Protein AF-A0A7C1NSI2-F1 (afdb_monomer)

Foldseek 3Di:
DPDDLPVPFDWDWDAWQDPPDPQWTWTKTAGPAAGVPGNQFGIKIWITDPVDIDIDGDHLQCVLVVVVVSCVVVVHDDDPVVNVVSCVVSVHDD

Nearest PDB structures (foldseek):
  2xko-assembly1_D  TM=4.806E-01  e=1.169E+00  Synechococcus elongatus PCC 7942 = FACHB-805
  2xg8-assembly1_E-2  TM=3.565E-01  e=1.319E+00  Synechococcus elongatus PCC 7942 = FACHB-805
  5oy4-assembly2_B  TM=2.211E-01  e=2.013E+00  Homo sapiens

Mean predicted aligned error: 9.15 Å

Secondary structure (DSSP, 8-state):
----TTTT--EEEEEE-S-S-TT-EEEEEEESS-BTTBTTEEEEEEEE-SS-EEEEEEEHHHHHHHHHHHHHHTT----HHHHHHHHHHTT---

Sequence (94 aa):
MNKDPMDGHKCKEIARVHNMGPDREMWLGELLEPIKGEPQETHCLHIKTPYKEVVWGILADDLACYVVFDYILRGHPINERWLQNVAEKYQINL

Structure (mmCIF, N/CA/C/O backbone):
data_AF-A0A7C1NSI2-F1
#
_entry.id   AF-A0A7C1NSI2-F1
#
loop_
_atom_site.group_PDB
_atom_site.id
_atom_site.type_symbol
_atom_site.label_atom_id
_atom_site.label_alt_id
_atom_site.label_comp_id
_atom_site.label_asym_id
_atom_site.label_entity_id
_atom_site.label_seq_id
_atom_site.pdbx_PDB_ins_code
_atom_site.Cartn_x
_atom_site.Cartn_y
_atom_site.Cartn_z
_atom_site.occupancy
_atom_site.B_iso_or_equiv
_atom_site.auth_seq_id
_atom_site.auth_comp_id
_atom_site.auth_asym_id
_atom_site.auth_atom_id
_atom_site.pdbx_PDB_model_num
ATOM 1 N N . MET A 1 1 ? -18.524 -16.714 11.299 1.00 36.31 1 MET A N 1
ATOM 2 C CA . MET A 1 1 ? -17.539 -16.268 10.293 1.00 36.31 1 MET A CA 1
ATOM 3 C C . MET A 1 1 ? -16.854 -15.049 10.870 1.00 36.31 1 MET A C 1
ATOM 5 O O . MET A 1 1 ? -17.548 -14.073 11.129 1.00 36.31 1 MET A O 1
ATOM 9 N N . ASN A 1 2 ? -15.553 -15.123 11.152 1.00 44.81 2 ASN A N 1
ATOM 10 C CA . ASN A 1 2 ? -14.794 -13.911 11.447 1.00 44.81 2 ASN A CA 1
ATOM 11 C C . ASN A 1 2 ? -14.734 -13.123 10.139 1.00 44.81 2 ASN A C 1
ATOM 13 O O . ASN A 1 2 ? -14.251 -13.649 9.139 1.00 44.81 2 ASN A O 1
ATOM 17 N N . LYS A 1 3 ? -15.344 -11.936 10.121 1.00 55.19 3 LYS A N 1
ATOM 18 C CA . LYS A 1 3 ? -15.159 -10.995 9.017 1.00 55.19 3 LYS A CA 1
ATOM 19 C C . LYS A 1 3 ? -13.686 -10.601 9.006 1.00 55.19 3 LYS A C 1
ATOM 21 O O . LYS A 1 3 ? -13.111 -10.440 10.083 1.00 55.19 3 LYS A O 1
ATOM 26 N N . ASP A 1 4 ? -13.104 -10.513 7.817 1.00 64.38 4 ASP A N 1
ATOM 27 C CA . ASP A 1 4 ? -11.756 -9.983 7.650 1.00 64.38 4 ASP A CA 1
ATOM 28 C C . ASP A 1 4 ? -11.714 -8.590 8.311 1.00 64.38 4 ASP A C 1
ATOM 30 O O . ASP A 1 4 ? -12.588 -7.772 8.010 1.00 64.38 4 ASP A O 1
ATOM 34 N N . PRO A 1 5 ? -10.804 -8.319 9.264 1.00 60.28 5 PRO A N 1
ATOM 35 C CA . PRO A 1 5 ? -10.723 -7.014 9.918 1.00 60.28 5 PRO A CA 1
ATOM 36 C C . PRO A 1 5 ? -10.470 -5.863 8.926 1.00 60.28 5 PRO A C 1
ATOM 38 O O . PRO A 1 5 ? -10.800 -4.722 9.247 1.00 60.28 5 PRO A O 1
ATOM 41 N N . MET A 1 6 ? -9.977 -6.159 7.716 1.00 66.81 6 MET A N 1
ATOM 42 C CA . MET A 1 6 ? -9.790 -5.199 6.623 1.00 66.81 6 MET A CA 1
ATOM 43 C C . MET A 1 6 ? -11.065 -4.903 5.821 1.00 66.81 6 MET A C 1
ATOM 45 O O . MET A 1 6 ? -11.075 -3.974 5.009 1.00 66.81 6 MET A O 1
ATOM 49 N N . ASP A 1 7 ? -12.143 -5.666 6.008 1.00 67.69 7 ASP A N 1
ATOM 50 C CA . ASP A 1 7 ? -13.393 -5.488 5.267 1.00 67.69 7 ASP A CA 1
ATOM 51 C C . ASP A 1 7 ? -14.083 -4.172 5.676 1.00 67.69 7 ASP A C 1
ATOM 53 O O . ASP A 1 7 ? -14.596 -4.029 6.789 1.00 67.69 7 ASP A O 1
ATOM 57 N N . GLY A 1 8 ? -14.084 -3.188 4.771 1.00 76.69 8 GLY A N 1
ATOM 58 C CA . GLY A 1 8 ? -14.713 -1.879 4.980 1.00 76.69 8 GLY A CA 1
ATOM 59 C C . GLY A 1 8 ? -13.885 -0.850 5.760 1.00 76.69 8 GLY A C 1
ATOM 60 O O . GLY A 1 8 ? -14.461 0.127 6.243 1.00 76.69 8 GLY A O 1
ATOM 61 N N . HIS A 1 9 ? -12.565 -1.035 5.887 1.00 85.62 9 HIS A N 1
ATOM 62 C CA . HIS A 1 9 ? -11.683 -0.015 6.465 1.00 85.62 9 HIS A CA 1
ATOM 63 C C . HIS A 1 9 ? -11.726 1.295 5.652 1.00 85.62 9 HIS A C 1
ATOM 65 O O . HIS A 1 9 ? -11.920 1.291 4.433 1.00 85.62 9 HIS A O 1
ATOM 71 N N . LYS A 1 10 ? -11.539 2.439 6.320 1.00 89.25 10 LYS A N 1
ATOM 72 C CA . LYS A 1 10 ? -11.458 3.743 5.648 1.00 89.25 10 LYS A CA 1
ATOM 73 C C . LYS A 1 10 ? -10.008 4.095 5.375 1.00 89.25 10 LYS A C 1
ATOM 75 O O . LYS A 1 10 ? -9.220 4.233 6.306 1.00 89.25 10 LYS A O 1
ATOM 80 N N . CYS A 1 11 ? -9.676 4.311 4.112 1.00 92.69 11 CYS A N 1
ATOM 81 C CA . CYS A 1 11 ? -8.348 4.724 3.683 1.00 92.69 11 CYS A CA 1
ATOM 82 C C . CYS A 1 11 ? -8.415 5.776 2.571 1.00 92.69 11 CYS A C 1
ATOM 84 O O . CYS A 1 11 ? -9.453 5.991 1.939 1.00 92.69 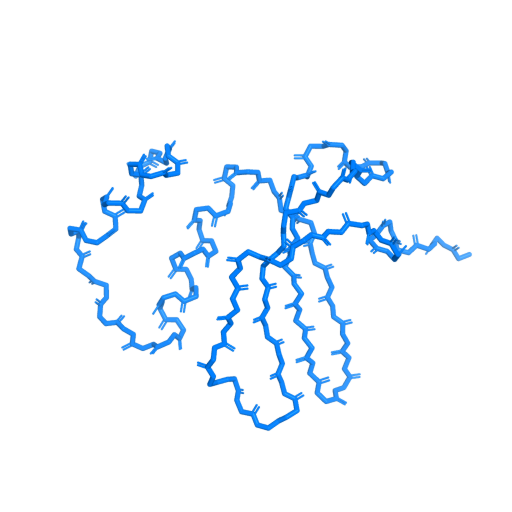11 CYS A O 1
ATOM 86 N N . LYS A 1 12 ? -7.291 6.455 2.348 1.00 91.94 12 LYS A N 1
ATOM 87 C CA . LYS A 1 12 ? -7.077 7.398 1.251 1.00 91.94 12 LYS A CA 1
ATOM 88 C C . LYS A 1 12 ? -5.949 6.880 0.370 1.00 91.94 12 LYS A C 1
ATOM 90 O O . LYS A 1 12 ? -4.856 6.646 0.868 1.00 91.94 12 LYS A O 1
ATOM 95 N N . GLU A 1 13 ? -6.191 6.750 -0.932 1.00 88.06 13 GLU A N 1
ATOM 96 C CA . GLU A 1 13 ? -5.148 6.393 -1.902 1.00 88.06 13 GLU A CA 1
ATOM 97 C C . GLU A 1 13 ? -4.010 7.427 -1.897 1.00 88.06 13 GLU A C 1
ATOM 99 O O . GLU A 1 13 ? -4.249 8.634 -2.000 1.00 88.06 13 GLU A O 1
ATOM 104 N N . ILE A 1 14 ? -2.772 6.940 -1.792 1.00 81.62 14 ILE A N 1
ATOM 105 C CA . ILE A 1 14 ? -1.549 7.757 -1.790 1.00 81.62 14 ILE A CA 1
ATOM 106 C C . ILE A 1 14 ? -0.575 7.387 -2.916 1.00 81.62 14 ILE A C 1
ATOM 108 O O . ILE A 1 14 ? 0.252 8.215 -3.298 1.00 81.62 14 ILE A O 1
ATOM 112 N N . ALA A 1 15 ? -0.669 6.175 -3.473 1.00 77.06 15 ALA A N 1
ATOM 113 C CA . ALA A 1 15 ? 0.103 5.753 -4.641 1.00 77.06 15 ALA A CA 1
ATOM 114 C C . ALA A 1 15 ? -0.618 4.637 -5.406 1.00 77.06 15 ALA A C 1
ATOM 116 O O . ALA A 1 15 ? -1.284 3.803 -4.803 1.00 77.06 15 ALA A O 1
ATOM 117 N N . ARG A 1 16 ? -0.447 4.577 -6.730 1.00 81.00 16 ARG A N 1
ATOM 118 C CA . ARG A 1 16 ? -1.059 3.558 -7.596 1.00 81.00 16 ARG A CA 1
ATOM 119 C C . ARG A 1 16 ? -0.095 3.085 -8.667 1.00 81.00 16 ARG A C 1
ATOM 121 O O . ARG A 1 16 ? 0.653 3.884 -9.238 1.00 81.00 16 ARG A O 1
ATOM 128 N N . VAL A 1 17 ? -0.141 1.791 -8.967 1.00 74.75 17 VAL A N 1
ATOM 129 C CA . VAL A 1 17 ? 0.588 1.181 -10.081 1.00 74.75 17 VAL A CA 1
ATOM 130 C C . VAL A 1 17 ? -0.167 1.429 -11.376 1.00 74.75 17 VAL A C 1
ATOM 132 O O . VAL A 1 17 ? -1.272 0.931 -11.588 1.00 74.75 17 VAL A O 1
ATOM 135 N N . HIS A 1 18 ? 0.450 2.202 -12.263 1.00 59.38 18 HIS A N 1
ATOM 136 C CA . HIS A 1 18 ? -0.021 2.405 -13.626 1.00 59.38 18 HIS A CA 1
ATOM 137 C C . HIS A 1 18 ? 0.748 1.396 -14.490 1.00 59.38 18 HIS A C 1
ATOM 139 O O . HIS A 1 18 ? 1.972 1.455 -14.488 1.00 59.38 18 HIS A O 1
ATOM 145 N N . ASN A 1 19 ? 0.057 0.470 -15.171 1.00 71.44 19 ASN A N 1
ATOM 146 C CA . ASN A 1 19 ? 0.589 -0.643 -16.004 1.00 71.44 19 ASN A CA 1
ATOM 147 C C . ASN A 1 19 ? 0.536 -2.066 -15.400 1.00 71.44 19 ASN A C 1
ATOM 149 O O . ASN A 1 19 ? 1.376 -2.903 -15.713 1.00 71.44 19 ASN A O 1
ATOM 153 N N . MET A 1 20 ? -0.486 -2.398 -14.606 1.00 69.31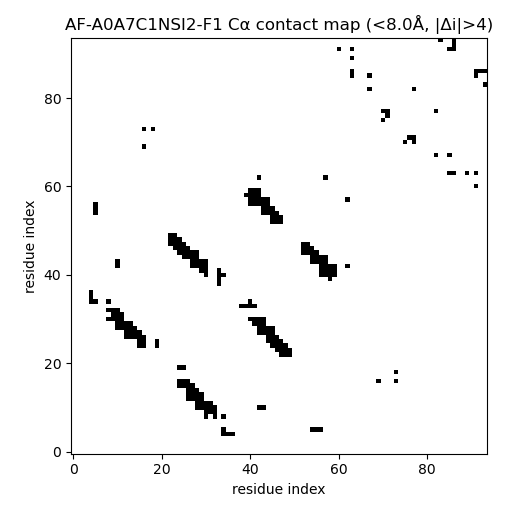 20 MET A N 1
ATOM 154 C CA . MET A 1 20 ? -0.706 -3.777 -14.120 1.00 69.31 20 MET A CA 1
ATOM 155 C C . MET A 1 20 ? -1.320 -4.737 -15.167 1.00 69.31 20 MET A C 1
ATOM 157 O O . MET A 1 20 ? -1.388 -5.943 -14.928 1.00 69.31 20 MET A O 1
ATOM 161 N N . GLY A 1 21 ? -1.758 -4.230 -16.324 1.00 73.75 21 GLY A N 1
ATOM 162 C CA . GLY A 1 21 ? -2.536 -4.970 -17.325 1.00 73.75 21 GLY A CA 1
ATOM 163 C C . GLY A 1 21 ? -4.050 -4.750 -17.181 1.00 73.75 21 GLY A C 1
ATOM 164 O O . GLY A 1 21 ? -4.490 -4.141 -16.204 1.00 73.75 21 GLY A O 1
ATOM 165 N N . PRO A 1 22 ? -4.856 -5.198 -18.161 1.00 77.00 22 PRO A N 1
ATOM 166 C CA . PRO A 1 22 ? -6.307 -5.050 -18.104 1.00 77.00 22 PRO A CA 1
ATOM 167 C C . PRO A 1 22 ? -6.874 -5.799 -16.888 1.00 77.00 22 PRO A C 1
ATOM 169 O O . PRO A 1 22 ? -6.399 -6.883 -16.540 1.00 77.00 22 PRO A O 1
ATOM 172 N N . ASP A 1 23 ? -7.858 -5.187 -16.227 1.00 83.44 23 ASP A N 1
ATOM 173 C CA . ASP A 1 23 ? -8.586 -5.724 -15.064 1.00 83.44 23 ASP A CA 1
ATOM 174 C C . ASP A 1 23 ? -7.737 -5.997 -13.811 1.00 83.44 23 ASP A C 1
ATOM 176 O O . ASP A 1 23 ? -8.115 -6.779 -12.931 1.00 83.44 23 ASP A O 1
ATOM 180 N N . ARG A 1 24 ? -6.574 -5.347 -13.711 1.00 81.44 24 ARG A N 1
ATOM 181 C CA . ARG A 1 24 ? -5.695 -5.421 -12.545 1.00 81.44 24 ARG A CA 1
ATOM 182 C C . ARG A 1 24 ? -5.444 -4.036 -11.984 1.00 81.44 24 ARG A C 1
ATOM 184 O O . ARG A 1 24 ? -5.123 -3.106 -12.718 1.00 81.44 24 ARG A O 1
ATOM 191 N N . GLU A 1 25 ? -5.532 -3.919 -10.669 1.00 86.25 25 GLU A N 1
ATOM 192 C CA . GLU A 1 25 ? -5.206 -2.690 -9.957 1.00 86.25 25 GLU A CA 1
ATOM 193 C C . GLU A 1 25 ? -4.315 -3.037 -8.773 1.00 86.25 25 GLU A C 1
ATOM 195 O O . GLU A 1 25 ? -4.514 -4.051 -8.107 1.00 86.25 25 GLU A O 1
ATOM 200 N N . MET A 1 26 ? -3.323 -2.195 -8.522 1.00 84.31 26 MET A N 1
ATOM 201 C CA . MET A 1 26 ? -2.566 -2.219 -7.282 1.00 84.31 26 MET A CA 1
ATOM 202 C C . MET A 1 26 ? -2.385 -0.780 -6.828 1.00 84.31 26 MET A C 1
ATOM 204 O O . MET A 1 26 ? -1.968 0.070 -7.619 1.00 84.31 26 MET A O 1
ATOM 208 N N . TRP A 1 27 ? -2.728 -0.498 -5.579 1.00 83.88 27 TRP A N 1
ATOM 209 C CA . TRP A 1 27 ? -2.566 0.827 -5.002 1.00 83.88 27 TRP A CA 1
ATOM 210 C C . TRP A 1 27 ? -2.381 0.750 -3.490 1.00 83.88 27 TRP A C 1
ATOM 212 O O . TRP A 1 27 ? -2.786 -0.207 -2.835 1.00 83.88 27 TRP A O 1
ATOM 222 N N . LEU A 1 28 ? -1.714 1.764 -2.962 1.00 84.81 28 LEU A N 1
ATOM 223 C CA . LEU A 1 28 ? -1.368 1.929 -1.565 1.00 84.81 28 LEU A CA 1
ATOM 224 C C . LEU A 1 28 ? -2.227 3.046 -0.976 1.00 84.81 28 LEU A C 1
ATOM 226 O O . LEU A 1 28 ? -2.336 4.124 -1.573 1.00 84.81 28 LEU A O 1
ATOM 230 N N . GLY A 1 29 ? -2.817 2.794 0.186 1.00 87.12 29 GLY A N 1
ATOM 231 C CA . GLY A 1 29 ? -3.623 3.747 0.931 1.00 87.12 29 GLY A CA 1
ATOM 232 C C . GLY A 1 29 ? -3.075 4.027 2.325 1.00 87.12 29 GLY A C 1
ATOM 233 O O . GLY A 1 29 ? -2.482 3.162 2.961 1.00 87.12 29 GLY A O 1
ATOM 234 N N . GLU A 1 30 ? -3.310 5.238 2.809 1.00 89.81 30 GLU A N 1
ATOM 235 C CA . GLU A 1 30 ? -3.141 5.625 4.211 1.00 89.81 30 GLU A CA 1
ATOM 236 C C . GLU A 1 30 ? -4.460 5.379 4.951 1.00 89.81 30 GLU A C 1
ATOM 238 O O . GLU A 1 30 ? -5.523 5.782 4.467 1.00 89.81 30 GLU A O 1
ATOM 243 N N . LEU A 1 31 ? -4.417 4.699 6.097 1.00 91.56 31 LEU A N 1
ATOM 244 C CA . LEU A 1 31 ? -5.610 4.431 6.897 1.00 91.56 31 LEU A CA 1
ATOM 245 C C . LEU A 1 31 ? -6.089 5.724 7.565 1.00 91.56 31 LEU A C 1
ATOM 247 O O . LEU A 1 31 ? -5.336 6.420 8.237 1.00 91.56 31 LEU A O 1
ATOM 25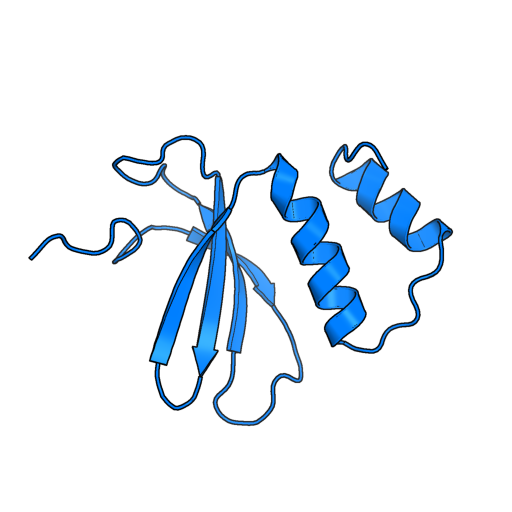1 N N . LEU A 1 32 ? -7.371 6.038 7.391 1.00 91.38 32 LEU A N 1
ATOM 252 C CA . LEU A 1 32 ? -8.016 7.199 8.008 1.00 91.38 32 LEU A CA 1
ATOM 253 C C . LEU A 1 32 ? -8.478 6.901 9.439 1.00 91.38 32 LEU A C 1
ATOM 255 O O . LEU A 1 32 ? -8.703 7.819 10.225 1.00 91.38 32 LEU A O 1
ATOM 259 N N . GLU A 1 33 ? -8.640 5.621 9.765 1.00 90.38 33 GLU A N 1
ATOM 260 C CA . GLU A 1 33 ? -8.937 5.126 11.104 1.00 90.38 33 GLU A CA 1
ATOM 261 C C . GLU A 1 33 ? -8.180 3.810 11.355 1.00 90.38 33 GLU A C 1
ATOM 263 O O . GLU A 1 33 ? -8.006 3.035 10.411 1.00 90.38 33 GLU A O 1
ATOM 268 N N . PRO A 1 34 ? -7.727 3.533 12.595 1.00 84.19 34 PRO A N 1
ATOM 269 C CA . PRO A 1 34 ? -7.061 2.273 12.915 1.00 84.19 34 PRO A CA 1
ATOM 270 C C . PRO A 1 34 ? -7.970 1.065 12.667 1.00 84.19 34 PRO A C 1
ATOM 272 O O . PRO A 1 34 ? -9.171 1.108 12.956 1.00 84.19 34 PRO A O 1
ATOM 275 N N . ILE A 1 35 ? -7.392 -0.042 12.204 1.00 84.94 35 ILE A N 1
ATOM 276 C CA . ILE A 1 35 ? -8.127 -1.291 11.998 1.00 84.94 35 ILE A CA 1
ATOM 277 C C . ILE A 1 35 ? -8.426 -1.948 13.343 1.00 84.94 35 ILE A C 1
ATOM 279 O O . ILE A 1 35 ? -7.600 -2.007 14.259 1.00 84.94 35 ILE A O 1
ATOM 283 N N . LYS A 1 36 ? -9.647 -2.468 13.483 1.00 81.69 36 LYS A N 1
ATOM 284 C CA . LYS A 1 36 ? -10.069 -3.124 14.718 1.00 81.69 36 LYS A CA 1
ATOM 285 C C . LYS A 1 36 ? -9.287 -4.423 14.918 1.00 81.69 36 LYS A C 1
ATOM 287 O O . LYS A 1 36 ? -9.505 -5.392 14.203 1.00 81.69 36 LYS A O 1
ATOM 292 N N . GLY A 1 37 ? -8.474 -4.455 15.969 1.00 84.12 37 GLY A N 1
ATOM 293 C CA . GLY A 1 37 ? -7.636 -5.605 16.318 1.00 84.12 37 GLY A CA 1
ATOM 294 C C . GLY A 1 37 ? -6.183 -5.451 15.879 1.00 84.12 37 GLY A C 1
ATOM 295 O O . GLY A 1 37 ? -5.339 -6.103 16.474 1.00 84.12 37 GLY A O 1
ATOM 296 N N . GLU A 1 38 ? -5.902 -4.529 14.953 1.00 85.00 38 GLU A N 1
ATOM 297 C CA . GLU A 1 38 ? -4.568 -4.282 14.389 1.00 85.00 38 GLU A CA 1
ATOM 298 C C . GLU A 1 38 ? -4.242 -2.768 14.378 1.00 85.00 38 GLU A C 1
ATOM 300 O O . GLU A 1 38 ? -4.046 -2.166 13.323 1.00 85.00 38 GLU A O 1
ATOM 305 N N . PRO A 1 39 ? -4.222 -2.083 15.540 1.00 86.06 39 PRO A N 1
ATOM 306 C CA . PRO A 1 39 ? -4.048 -0.625 15.610 1.00 86.06 39 PRO A CA 1
ATOM 307 C C . PRO A 1 39 ? -2.672 -0.116 15.150 1.00 86.06 39 PRO A C 1
ATOM 309 O O . PRO A 1 39 ? -2.499 1.086 14.965 1.00 86.06 39 PRO A O 1
ATOM 312 N N . GLN A 1 40 ? -1.688 -1.006 15.035 1.00 85.00 40 GLN A N 1
ATOM 313 C CA . GLN A 1 40 ? -0.331 -0.705 14.585 1.00 85.00 40 GLN A CA 1
ATOM 314 C C . GLN A 1 40 ? -0.229 -0.529 13.064 1.00 85.00 40 GLN A C 1
ATOM 316 O O . GLN A 1 40 ? 0.722 0.079 12.572 1.00 85.00 40 GLN A O 1
ATOM 321 N N . GLU A 1 41 ? -1.195 -1.062 12.317 1.00 86.69 41 GLU A N 1
ATOM 322 C CA . GLU A 1 41 ? -1.270 -0.870 10.878 1.00 86.69 41 GLU A CA 1
ATOM 323 C C . GLU A 1 41 ? -1.723 0.565 10.607 1.00 86.69 41 GLU A C 1
ATOM 325 O O . GLU A 1 41 ? -2.711 1.047 11.164 1.00 86.69 41 GLU A O 1
ATOM 330 N N . THR A 1 42 ? -0.969 1.269 9.769 1.00 87.88 42 THR A N 1
ATOM 331 C CA . THR A 1 42 ? -1.218 2.680 9.421 1.00 87.88 42 THR A CA 1
ATOM 332 C C . THR A 1 42 ? -1.480 2.864 7.930 1.00 87.88 42 THR A C 1
ATOM 334 O O . THR A 1 42 ? -1.982 3.902 7.506 1.00 87.88 42 THR A O 1
ATOM 337 N N . HIS A 1 43 ? -1.176 1.843 7.130 1.00 89.88 43 HIS A N 1
ATOM 338 C CA . HIS A 1 43 ? -1.340 1.828 5.685 1.00 89.88 43 HIS A CA 1
ATOM 339 C C . HIS A 1 43 ? -2.032 0.544 5.234 1.00 89.88 43 HIS A C 1
ATOM 341 O O . HIS A 1 43 ? -2.171 -0.413 5.994 1.00 89.88 43 HIS A O 1
ATOM 347 N N . CYS A 1 44 ? -2.455 0.519 3.976 1.00 88.25 44 CYS A N 1
ATOM 348 C CA . CYS A 1 44 ? -3.048 -0.646 3.339 1.00 88.25 44 CYS A CA 1
ATOM 349 C C . CYS A 1 44 ? -2.566 -0.791 1.892 1.00 88.25 44 CYS A C 1
ATOM 351 O O . CYS A 1 44 ? -2.373 0.199 1.188 1.00 88.25 44 CYS A O 1
ATOM 353 N N . LEU A 1 45 ? -2.385 -2.026 1.431 1.00 86.00 45 LEU A N 1
ATOM 354 C CA . LEU A 1 45 ? -2.115 -2.353 0.033 1.00 86.00 45 LEU A CA 1
ATOM 355 C C . LEU A 1 45 ? -3.316 -3.077 -0.550 1.00 86.00 45 LEU A C 1
ATOM 357 O O . LEU A 1 45 ? -3.647 -4.183 -0.127 1.00 86.00 45 LEU A O 1
ATOM 361 N N . HIS A 1 46 ? -3.922 -2.470 -1.559 1.00 87.50 46 HIS A N 1
ATOM 362 C CA . HIS A 1 46 ? -5.007 -3.053 -2.327 1.00 87.50 46 HIS A CA 1
ATOM 363 C C . HIS A 1 46 ? -4.443 -3.698 -3.586 1.00 87.50 46 HIS A C 1
ATOM 365 O O . HIS A 1 46 ? -3.761 -3.042 -4.374 1.00 87.50 46 HIS A O 1
ATOM 371 N N . ILE A 1 47 ? -4.765 -4.972 -3.805 1.00 85.88 47 ILE A N 1
ATOM 372 C CA . ILE A 1 47 ? -4.527 -5.664 -5.071 1.00 85.88 47 ILE A CA 1
ATOM 373 C C . ILE A 1 47 ? -5.846 -6.234 -5.571 1.00 85.88 47 ILE A C 1
ATOM 375 O O . ILE A 1 47 ? -6.427 -7.142 -4.977 1.00 85.88 47 ILE A O 1
ATOM 379 N N . LYS A 1 48 ? -6.270 -5.754 -6.733 1.00 85.19 48 LYS A N 1
ATOM 380 C CA . LYS A 1 48 ? -7.401 -6.282 -7.482 1.00 85.19 48 LYS A CA 1
ATOM 381 C C . LYS A 1 48 ? -6.895 -7.076 -8.673 1.00 85.19 48 LYS A C 1
ATOM 383 O O . LYS A 1 48 ? -6.057 -6.620 -9.451 1.00 85.19 48 LYS A O 1
ATOM 388 N N . THR A 1 49 ? -7.429 -8.277 -8.815 1.00 82.12 49 THR A N 1
ATOM 389 C CA . THR A 1 49 ? -7.195 -9.175 -9.946 1.00 82.12 49 THR A CA 1
ATOM 390 C C . THR A 1 49 ? -8.540 -9.586 -10.546 1.00 82.12 49 THR A C 1
ATOM 392 O O . THR A 1 49 ? -9.559 -9.453 -9.866 1.00 82.12 49 THR A O 1
ATOM 395 N N . PRO A 1 50 ? -8.569 -10.190 -11.749 1.00 83.69 50 PRO A N 1
ATOM 396 C CA . PRO A 1 50 ? -9.810 -10.714 -12.325 1.00 83.69 50 PRO A CA 1
ATOM 397 C C . PRO A 1 50 ? -10.531 -11.757 -11.456 1.00 83.69 50 PRO A C 1
ATOM 399 O O . PRO A 1 50 ? -11.714 -12.010 -11.652 1.00 83.69 50 PRO A O 1
ATOM 402 N N . TYR A 1 51 ? -9.823 -12.384 -10.511 1.00 77.12 51 TYR A N 1
ATOM 403 C CA . TYR A 1 51 ? -10.356 -13.469 -9.687 1.00 77.12 51 TYR A CA 1
ATOM 404 C C . TYR A 1 51 ? -10.771 -13.022 -8.285 1.00 77.12 51 TYR A C 1
ATOM 406 O O . TYR A 1 51 ? -11.649 -13.639 -7.685 1.00 77.12 51 TYR A O 1
ATOM 414 N N . LYS A 1 52 ? -10.099 -12.007 -7.732 1.00 81.31 52 LYS A N 1
ATOM 415 C CA . LYS A 1 52 ? -10.308 -11.535 -6.360 1.00 81.31 52 LYS A CA 1
ATOM 416 C C . LYS A 1 52 ? -9.695 -10.162 -6.120 1.00 81.31 52 LYS A C 1
ATOM 418 O O . LYS A 1 52 ? -8.719 -9.784 -6.775 1.00 81.31 52 LYS A O 1
ATOM 423 N N . GLU A 1 53 ? -10.218 -9.501 -5.102 1.00 82.12 53 GLU A N 1
ATOM 424 C CA . GLU A 1 53 ? -9.601 -8.361 -4.437 1.00 82.12 53 GLU A CA 1
ATOM 425 C C . GLU A 1 53 ? -9.009 -8.822 -3.103 1.00 82.12 53 GLU A C 1
ATOM 427 O O . GLU A 1 53 ? -9.589 -9.666 -2.417 1.00 82.12 53 GLU A O 1
ATOM 432 N N . VAL A 1 54 ? -7.820 -8.323 -2.777 1.00 81.94 54 VAL A N 1
ATOM 433 C CA . VAL A 1 54 ? -7.138 -8.574 -1.508 1.00 81.94 54 VAL A CA 1
ATOM 434 C C . VAL A 1 54 ? -6.617 -7.252 -0.975 1.00 81.94 54 VAL A C 1
ATOM 436 O O . VAL A 1 54 ? -6.062 -6.455 -1.735 1.00 81.94 54 VAL A O 1
ATOM 439 N N . VAL A 1 55 ? -6.777 -7.049 0.328 1.00 84.06 55 VAL A N 1
ATOM 440 C CA . VAL A 1 55 ? -6.231 -5.905 1.047 1.00 84.06 55 VAL A CA 1
ATOM 441 C C . VAL A 1 55 ? -5.339 -6.422 2.168 1.00 84.06 55 VAL A C 1
ATOM 443 O O . VAL A 1 55 ? -5.749 -7.308 2.913 1.00 84.06 55 VAL A O 1
ATOM 446 N N . TRP A 1 56 ? -4.134 -5.871 2.291 1.00 84.25 56 TRP A N 1
ATOM 447 C CA . TRP A 1 56 ? -3.246 -6.111 3.431 1.00 84.25 56 TRP A CA 1
ATOM 448 C C . TRP A 1 56 ? -3.048 -4.830 4.220 1.00 84.25 56 TRP A C 1
ATOM 450 O O . TRP A 1 56 ? -2.826 -3.784 3.612 1.00 84.25 56 TRP A O 1
ATOM 460 N N . GLY A 1 57 ? -3.088 -4.916 5.546 1.00 84.31 57 GLY A N 1
ATOM 461 C CA . GLY A 1 57 ? -2.595 -3.855 6.411 1.00 84.31 57 GLY A CA 1
ATOM 462 C C . GLY A 1 57 ? -1.067 -3.820 6.424 1.00 84.31 57 GLY A C 1
ATOM 463 O O . GLY A 1 57 ? -0.394 -4.832 6.216 1.00 84.31 57 GLY A O 1
ATOM 464 N N . ILE A 1 58 ? -0.516 -2.619 6.566 1.00 85.25 58 ILE A N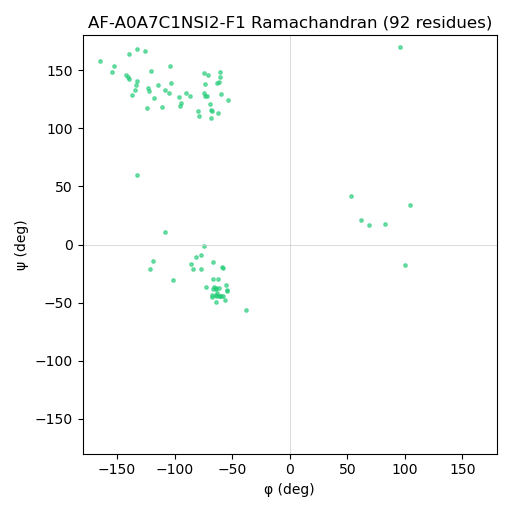 1
ATOM 465 C CA . ILE A 1 58 ? 0.920 -2.352 6.493 1.00 85.25 58 ILE A CA 1
ATOM 466 C C . ILE A 1 58 ? 1.313 -1.433 7.651 1.00 85.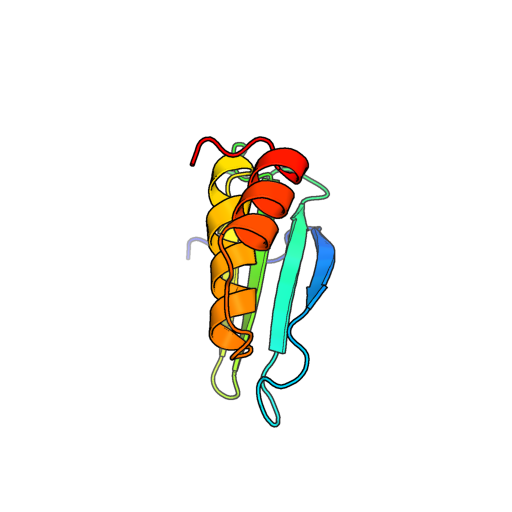25 58 ILE A C 1
ATOM 468 O O . ILE A 1 58 ? 0.671 -0.406 7.906 1.00 85.25 58 ILE A O 1
ATOM 472 N N . LEU A 1 59 ? 2.398 -1.792 8.336 1.00 84.44 59 LEU A N 1
ATOM 473 C CA . LEU A 1 59 ? 3.062 -0.925 9.305 1.00 84.44 59 LEU A CA 1
ATOM 474 C C . LEU A 1 59 ? 3.770 0.219 8.573 1.00 84.44 59 LEU A C 1
ATOM 476 O O . LEU A 1 59 ? 4.313 0.023 7.487 1.00 84.44 59 LEU A O 1
ATOM 480 N N . ALA A 1 60 ? 3.823 1.406 9.180 1.00 76.88 60 ALA A N 1
ATOM 481 C CA . ALA A 1 60 ? 4.527 2.549 8.586 1.00 76.88 60 ALA A CA 1
ATOM 482 C C . ALA A 1 60 ? 5.988 2.205 8.239 1.00 76.88 60 ALA A C 1
ATOM 484 O O . ALA A 1 60 ? 6.465 2.565 7.164 1.00 76.88 60 ALA A O 1
ATOM 485 N N . ASP A 1 61 ? 6.647 1.443 9.112 1.00 75.81 61 ASP A N 1
ATOM 486 C CA . ASP A 1 61 ? 8.042 1.027 8.956 1.00 75.81 61 ASP A CA 1
ATOM 487 C C . ASP A 1 61 ? 8.239 0.070 7.765 1.00 75.81 61 ASP A C 1
ATOM 489 O O . ASP A 1 61 ? 9.276 0.100 7.104 1.00 75.81 61 ASP A O 1
ATOM 493 N N . ASP A 1 62 ? 7.221 -0.729 7.428 1.00 73.56 62 ASP A N 1
ATOM 494 C CA . ASP A 1 62 ? 7.261 -1.684 6.314 1.00 73.56 62 ASP A CA 1
ATOM 495 C C . ASP A 1 62 ? 6.879 -1.047 4.968 1.00 73.56 62 ASP A C 1
ATOM 497 O O . ASP A 1 62 ? 7.180 -1.595 3.902 1.00 73.56 62 ASP A O 1
ATOM 501 N N . LEU A 1 63 ? 6.241 0.129 4.987 1.00 69.88 63 LEU A N 1
ATOM 502 C CA . LEU A 1 63 ? 5.801 0.867 3.795 1.00 69.88 63 LEU A CA 1
ATOM 503 C C . LEU A 1 63 ? 6.947 1.108 2.807 1.00 69.88 63 LEU A C 1
ATOM 505 O O . LEU A 1 63 ? 6.807 0.973 1.590 1.00 69.88 63 LEU A O 1
ATOM 509 N N . ALA A 1 64 ? 8.095 1.426 3.388 1.00 66.94 64 ALA A N 1
ATOM 510 C CA . ALA A 1 64 ? 9.414 1.498 2.802 1.00 66.94 64 ALA A CA 1
ATOM 511 C C . ALA A 1 64 ? 9.710 0.405 1.772 1.00 66.94 64 ALA A C 1
ATOM 513 O O . ALA A 1 64 ? 10.017 0.673 0.606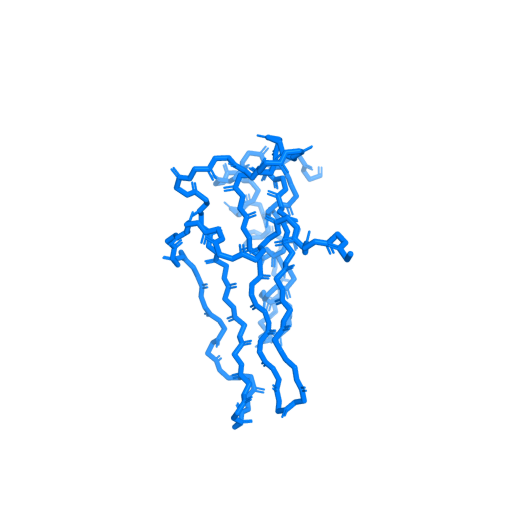 1.00 66.94 64 ALA A O 1
ATOM 514 N N . CYS A 1 65 ? 9.569 -0.839 2.216 1.00 66.56 65 CYS A N 1
ATOM 515 C CA . CYS A 1 65 ? 9.864 -2.030 1.444 1.00 66.56 65 CYS A CA 1
ATOM 516 C C . CYS A 1 65 ? 8.898 -2.160 0.263 1.00 66.56 65 CYS A C 1
ATOM 518 O O . CYS A 1 65 ? 9.323 -2.530 -0.829 1.00 66.56 65 CYS A O 1
ATOM 520 N N . TYR A 1 66 ? 7.627 -1.782 0.437 1.00 66.44 66 TYR A N 1
ATOM 521 C CA . TYR A 1 66 ? 6.616 -1.836 -0.622 1.00 66.44 66 TYR A CA 1
ATOM 522 C C . TYR A 1 66 ? 6.792 -0.757 -1.691 1.00 66.44 66 TYR A C 1
ATOM 524 O O . TYR A 1 66 ? 6.590 -1.042 -2.870 1.00 66.44 66 TYR A O 1
ATOM 532 N N . VAL A 1 67 ? 7.213 0.457 -1.322 1.00 65.81 67 VAL A N 1
ATOM 533 C CA . VAL A 1 67 ? 7.540 1.517 -2.297 1.00 65.81 67 VAL A CA 1
ATOM 534 C C . VAL A 1 67 ? 8.723 1.098 -3.171 1.00 65.81 67 VAL A C 1
ATOM 536 O O . VAL A 1 67 ? 8.698 1.286 -4.389 1.00 65.81 67 VAL A O 1
ATOM 539 N N . VAL A 1 68 ? 9.742 0.479 -2.569 1.00 63.53 68 VAL A N 1
ATOM 540 C CA . VAL A 1 68 ? 10.863 -0.112 -3.312 1.00 63.53 68 VAL A CA 1
ATOM 541 C C . VAL A 1 68 ? 10.373 -1.260 -4.202 1.00 63.53 68 VAL A C 1
ATOM 543 O O . VAL A 1 68 ? 10.738 -1.316 -5.376 1.00 63.53 68 VAL A O 1
ATOM 546 N N . PHE A 1 69 ? 9.498 -2.131 -3.692 1.00 63.12 69 PHE A N 1
ATOM 547 C CA . PHE A 1 69 ? 8.935 -3.255 -4.445 1.00 63.12 69 PHE A CA 1
ATOM 548 C C . PHE A 1 69 ? 8.125 -2.800 -5.670 1.00 63.12 69 PHE A C 1
ATOM 550 O O . PHE A 1 69 ? 8.324 -3.329 -6.760 1.00 63.12 69 PHE A O 1
ATOM 557 N N . ASP A 1 70 ? 7.272 -1.782 -5.534 1.00 64.56 70 ASP A N 1
ATOM 558 C CA . ASP A 1 70 ? 6.537 -1.169 -6.649 1.00 64.56 70 ASP A CA 1
ATOM 559 C C . ASP A 1 70 ? 7.489 -0.626 -7.728 1.00 64.56 70 ASP A C 1
ATOM 561 O O . ASP A 1 70 ? 7.312 -0.876 -8.920 1.00 64.56 70 ASP A O 1
ATOM 565 N N . TYR A 1 71 ? 8.561 0.055 -7.321 1.00 63.03 71 TYR A N 1
ATOM 566 C CA . TYR A 1 71 ? 9.545 0.597 -8.259 1.00 63.03 71 TYR A CA 1
ATOM 567 C C . TYR A 1 71 ? 10.285 -0.503 -9.044 1.00 63.03 71 TYR A C 1
ATOM 569 O O . TYR A 1 71 ? 10.490 -0.360 -10.252 1.00 63.03 71 TYR A O 1
ATOM 577 N N . ILE A 1 72 ? 10.605 -1.629 -8.388 1.00 58.03 72 ILE A N 1
ATOM 578 C CA . ILE A 1 72 ? 11.164 -2.839 -9.024 1.00 58.03 72 ILE A CA 1
ATOM 579 C C . ILE A 1 72 ? 10.171 -3.444 -10.010 1.00 58.03 72 ILE A C 1
ATOM 581 O O . ILE A 1 72 ? 10.533 -3.739 -11.149 1.00 58.03 72 ILE A O 1
ATOM 585 N N . LEU A 1 73 ? 8.918 -3.631 -9.586 1.00 53.81 73 LEU A N 1
ATOM 586 C CA . LEU A 1 73 ? 7.872 -4.240 -10.411 1.00 53.81 73 LEU A CA 1
ATOM 587 C C . LEU A 1 73 ? 7.569 -3.416 -11.667 1.00 53.81 73 LEU A C 1
ATOM 589 O O . LEU A 1 73 ? 7.227 -3.982 -12.704 1.00 53.81 73 LEU A O 1
ATOM 593 N N . ARG A 1 74 ? 7.750 -2.093 -11.611 1.00 57.47 74 ARG A N 1
ATOM 594 C CA . ARG A 1 74 ? 7.641 -1.188 -12.767 1.00 57.47 74 ARG A CA 1
ATOM 595 C C . ARG A 1 74 ? 8.823 -1.272 -13.739 1.00 57.47 74 ARG A C 1
ATOM 597 O O . ARG A 1 74 ? 8.827 -0.564 -14.744 1.00 57.47 74 ARG A O 1
ATOM 604 N N . GLY A 1 75 ? 9.822 -2.111 -13.461 1.00 49.75 75 GLY A N 1
ATOM 605 C CA . GLY A 1 75 ? 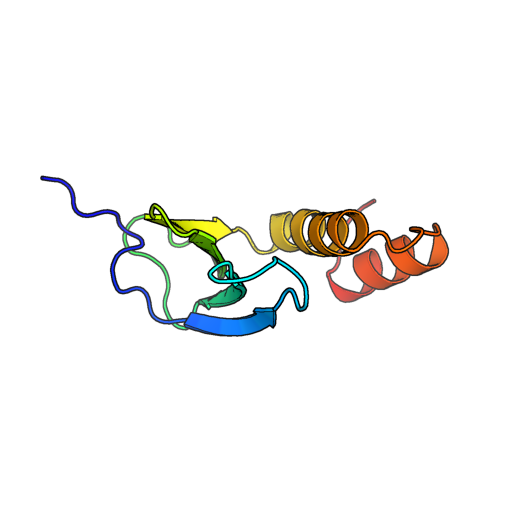11.000 -2.284 -14.310 1.00 49.75 75 GLY A CA 1
ATOM 606 C C . GLY A 1 75 ? 11.920 -1.064 -14.331 1.00 49.75 75 GLY A C 1
ATOM 607 O O . GLY A 1 75 ? 12.752 -0.943 -15.232 1.00 49.75 75 GLY A O 1
ATOM 608 N N . HIS A 1 76 ? 11.782 -0.146 -13.368 1.00 54.16 76 HIS A N 1
ATOM 609 C CA . HIS A 1 76 ? 12.711 0.966 -13.252 1.00 54.16 76 HIS A CA 1
ATOM 610 C C . HIS A 1 76 ? 14.039 0.454 -12.680 1.00 54.16 76 HIS A C 1
ATOM 612 O O . HIS A 1 76 ? 14.039 -0.243 -11.662 1.00 54.16 76 HIS A O 1
ATOM 618 N N . PRO A 1 77 ? 15.189 0.786 -13.294 1.00 56.22 77 PRO A N 1
ATOM 619 C CA . PRO A 1 77 ? 16.478 0.464 -12.705 1.00 56.22 77 PRO A CA 1
ATOM 620 C C . PRO A 1 77 ? 16.599 1.196 -11.365 1.00 56.22 77 PRO A C 1
ATOM 622 O O . PRO A 1 77 ? 16.660 2.428 -11.327 1.00 56.22 77 PRO A O 1
ATOM 625 N N . ILE A 1 78 ? 16.623 0.443 -10.263 1.00 60.44 78 ILE A N 1
ATOM 626 C CA . ILE A 1 78 ? 16.961 1.018 -8.965 1.00 60.44 78 ILE A CA 1
ATOM 627 C C . ILE A 1 78 ? 18.440 1.374 -8.998 1.00 60.44 78 ILE A C 1
ATOM 629 O O . ILE A 1 78 ? 19.291 0.505 -9.183 1.00 60.44 78 ILE A O 1
ATOM 633 N N . ASN A 1 79 ? 18.749 2.648 -8.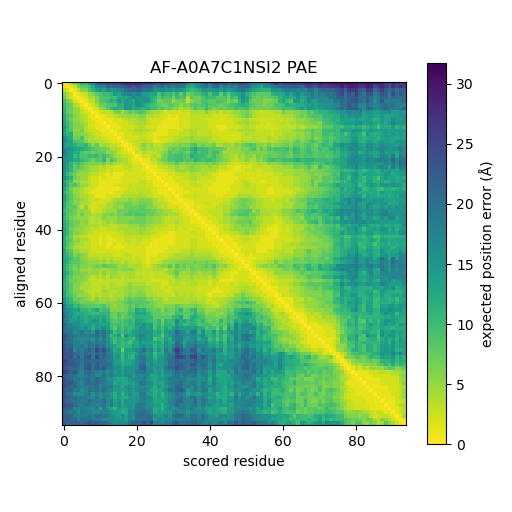788 1.00 64.06 79 ASN A N 1
ATOM 634 C CA . ASN A 1 79 ? 20.094 3.058 -8.415 1.00 64.06 79 ASN A CA 1
ATOM 635 C C . ASN A 1 79 ? 20.135 3.395 -6.918 1.00 64.06 79 ASN A C 1
ATOM 637 O O . ASN A 1 79 ? 19.121 3.782 -6.330 1.00 64.06 79 ASN A O 1
ATOM 641 N N . GLU A 1 80 ? 21.312 3.256 -6.307 1.00 61.53 80 GLU A N 1
ATOM 642 C CA . GLU A 1 80 ? 21.516 3.474 -4.866 1.00 61.53 80 GLU A CA 1
ATOM 643 C C . GLU A 1 80 ? 21.064 4.863 -4.404 1.00 61.53 80 GLU A C 1
ATOM 645 O O . GLU A 1 80 ? 20.499 5.003 -3.324 1.00 61.53 80 GLU A O 1
ATOM 650 N N . ARG A 1 81 ? 21.231 5.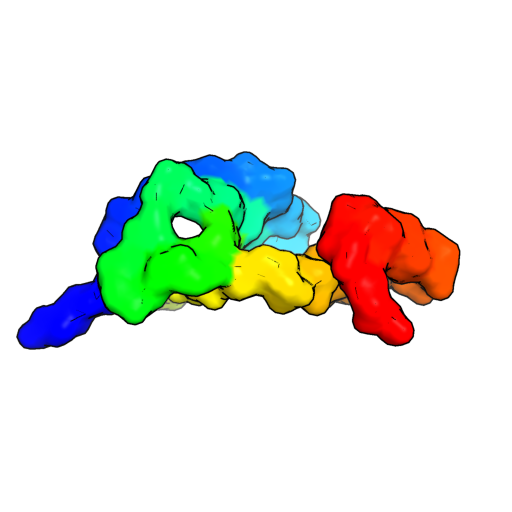888 -5.246 1.00 68.31 81 ARG A N 1
ATOM 651 C CA . ARG A 1 81 ? 20.840 7.266 -4.926 1.00 68.31 81 ARG A CA 1
ATOM 652 C C . ARG A 1 81 ? 19.325 7.430 -4.797 1.00 68.31 81 ARG A C 1
ATOM 654 O O . ARG A 1 81 ? 18.854 8.179 -3.950 1.00 68.31 81 ARG A O 1
ATOM 661 N N . TRP A 1 82 ? 18.548 6.750 -5.637 1.00 69.19 82 TRP A N 1
ATOM 662 C CA . TRP A 1 82 ? 17.091 6.743 -5.521 1.00 69.19 82 TRP A CA 1
ATOM 663 C C . TRP A 1 82 ? 16.650 6.008 -4.253 1.00 69.19 82 TRP A C 1
ATOM 665 O O . TRP A 1 82 ? 15.803 6.524 -3.527 1.00 69.19 82 TRP A O 1
ATOM 675 N N . LEU A 1 83 ? 17.267 4.857 -3.958 1.00 62.84 83 LEU A N 1
ATOM 676 C CA . LEU A 1 83 ? 16.978 4.083 -2.750 1.00 62.84 83 LEU A CA 1
ATOM 677 C C . LEU A 1 83 ? 17.254 4.909 -1.481 1.00 62.84 83 LEU A C 1
ATOM 679 O O . LEU A 1 83 ? 16.409 4.955 -0.594 1.00 62.84 83 LEU A O 1
ATOM 683 N N . GLN A 1 84 ? 18.380 5.629 -1.439 1.00 64.00 84 GLN A N 1
ATOM 684 C CA . GLN A 1 84 ? 18.729 6.559 -0.358 1.00 64.00 84 GLN A CA 1
ATOM 685 C C . GLN A 1 84 ? 17.703 7.688 -0.206 1.00 64.00 84 GLN A C 1
ATOM 687 O O . GLN A 1 84 ? 17.258 7.955 0.903 1.00 64.00 84 GLN A O 1
ATOM 692 N N . ASN A 1 85 ? 17.244 8.302 -1.302 1.00 66.94 85 ASN A N 1
ATOM 693 C CA . ASN A 1 85 ? 16.222 9.355 -1.233 1.00 66.94 85 ASN A CA 1
ATOM 694 C C . ASN A 1 85 ? 14.875 8.838 -0.696 1.00 66.94 85 ASN A C 1
ATOM 696 O O . ASN A 1 85 ? 14.167 9.555 0.011 1.00 66.94 85 ASN A O 1
ATOM 700 N N . VAL A 1 86 ? 14.489 7.610 -1.057 1.00 63.41 86 VAL A N 1
ATOM 701 C CA . VAL A 1 86 ? 13.285 6.961 -0.515 1.00 63.41 86 VAL A CA 1
ATOM 702 C C . VAL A 1 86 ? 13.487 6.655 0.966 1.00 63.41 86 VAL A C 1
ATOM 704 O O . VAL A 1 86 ? 12.619 6.987 1.769 1.00 63.41 86 VAL A O 1
ATOM 707 N N . ALA A 1 87 ? 14.648 6.116 1.337 1.00 63.12 87 ALA A N 1
ATOM 708 C CA . ALA A 1 87 ? 15.019 5.873 2.725 1.00 63.12 87 ALA A CA 1
ATOM 709 C C . ALA A 1 87 ? 14.954 7.131 3.587 1.00 63.12 87 ALA A C 1
ATOM 711 O O . ALA A 1 87 ? 14.296 7.126 4.619 1.00 63.12 87 ALA A O 1
ATOM 712 N N . GLU A 1 88 ? 15.522 8.240 3.128 1.00 68.00 88 GLU A N 1
ATOM 713 C CA . GLU A 1 88 ? 15.458 9.519 3.832 1.00 68.00 88 GLU A CA 1
ATOM 714 C C . GLU A 1 88 ? 14.023 10.050 3.942 1.00 68.00 88 GLU A C 1
ATOM 716 O O . GLU A 1 88 ? 13.603 10.482 5.017 1.00 68.00 88 GLU A O 1
ATOM 721 N N . LYS A 1 89 ? 13.238 9.984 2.856 1.00 67.44 89 LYS A N 1
ATOM 722 C CA . LYS A 1 89 ? 11.847 10.467 2.835 1.00 67.44 89 LYS A CA 1
ATOM 723 C C . LYS A 1 89 ? 10.957 9.725 3.834 1.00 67.44 89 LYS A C 1
ATOM 725 O O . LYS A 1 89 ? 10.061 10.337 4.412 1.00 67.44 89 LYS A O 1
ATOM 730 N N . TYR A 1 90 ? 11.184 8.426 3.997 1.00 60.34 90 TYR A N 1
ATOM 731 C CA . TYR A 1 90 ? 10.371 7.553 4.843 1.00 60.34 90 TYR A CA 1
ATOM 732 C C . TYR A 1 90 ? 11.088 7.124 6.134 1.00 60.34 90 TYR A C 1
ATOM 734 O O . TYR A 1 90 ? 10.584 6.258 6.835 1.00 60.34 90 TYR A O 1
ATOM 742 N N . GLN A 1 91 ? 12.232 7.738 6.465 1.00 65.75 91 GLN A N 1
ATOM 743 C CA . GLN A 1 91 ? 13.035 7.457 7.667 1.00 65.75 91 GLN A CA 1
ATOM 744 C C . GLN A 1 91 ? 13.413 5.973 7.843 1.00 65.75 91 GLN A C 1
ATOM 746 O O . GLN A 1 91 ? 13.396 5.423 8.941 1.00 65.75 91 GLN A O 1
ATOM 751 N N . ILE A 1 92 ? 13.781 5.331 6.740 1.00 57.62 92 ILE A N 1
ATOM 752 C CA . ILE A 1 92 ? 14.148 3.918 6.657 1.00 57.62 92 ILE A CA 1
ATOM 753 C C . ILE A 1 92 ? 15.640 3.791 6.968 1.00 57.62 92 ILE A C 1
ATOM 755 O O . ILE A 1 92 ? 16.458 4.449 6.326 1.00 57.62 92 ILE A O 1
ATOM 759 N N . ASN A 1 93 ? 16.013 2.917 7.904 1.00 56.72 93 ASN A N 1
ATOM 760 C CA . ASN A 1 93 ? 17.406 2.484 8.022 1.00 56.72 93 ASN A CA 1
ATOM 761 C C . ASN A 1 93 ? 17.680 1.430 6.943 1.00 56.72 93 ASN A C 1
ATOM 763 O O . ASN A 1 93 ? 17.122 0.335 7.007 1.00 56.72 93 ASN A O 1
ATOM 767 N N . LEU A 1 94 ? 18.498 1.790 5.949 1.00 52.03 94 LEU A N 1
ATOM 768 C CA . LEU A 1 94 ? 19.008 0.867 4.930 1.00 52.03 94 LEU A CA 1
ATOM 769 C C . LEU A 1 94 ? 20.128 -0.022 5.477 1.00 52.03 94 LEU A C 1
ATOM 771 O O . LEU A 1 94 ? 20.943 0.486 6.283 1.00 52.03 94 LEU A O 1
#

pLDDT: mean 74.0, std 12.6, range [36.31, 92.69]

Solvent-accessible surface area (backbone atoms only — not comparable to full-atom values): 5674 Å² total; per-residue (Å²): 131,86,73,63,61,68,71,84,64,52,62,44,83,76,46,70,61,86,84,68,54,91,73,36,45,41,36,35,25,41,46,77,55,66,40,74,94,45,67,73,33,46,27,34,42,40,39,37,43,89,88,51,74,50,73,42,77,30,38,69,83,54,46,58,59,50,57,53,47,51,44,50,74,69,68,50,84,85,48,73,70,58,53,50,53,50,24,64,76,66,72,48,88,129

Radius of gyration: 14.42 Å; Cα contacts (8 Å, |Δi|>4): 134; chains: 1; bounding box: 39×27×34 Å